Protein AF-0000000075453248 (afdb_homodimer)

InterPro domains:
  IPR056077 Domain of unknown function DUF7660 [PF24693] (12-85)

Organism: Capnocytophaga canimorsus (strain 5) (NCBI:txid860228)

Sequence (170 aa):
MNSNIHQIEVNTREDFAKFLEMLKNNLEHHPQDWENTTLPDFLDALSRYTEDVQQYYVNTNQHIDADIPNWSVFADIFKGAMLYEMNSNIHQIEVNTREDFAKFLEMLKNNLEHHPQDWENTTLPDFLDALSRYTEDVQQYYVNTNQHIDADIPNWSVFADIFKGAMLYE

pLDDT: mean 91.68, std 12.62, range [35.06, 98.31]

Foldseek 3Di:
DPLVLVPQDWFDPVSLVVSVVSVVVCCVVPVVQFPQNDPVQLVVQLVVCLVCVVVVCVVVVHPDDLVPDGRRSSSVSSVRSGRDD/DPLPLVPQDWFDPVSLVVSVVSVVVCCVVPVVQFPQNDPVQLVVQLVVCLVCVVVVCVVVVHPDDLVPDGRRSSSVSSVRSGRDD

Structure (mmCIF, N/CA/C/O backbone):
data_AF-0000000075453248-model_v1
#
loop_
_entity.id
_entity.type
_entity.pdbx_description
1 polymer 'DUF7660 domain-containing protein'
#
loop_
_atom_site.group_PDB
_atom_site.id
_atom_site.type_symbol
_atom_site.label_atom_id
_atom_site.l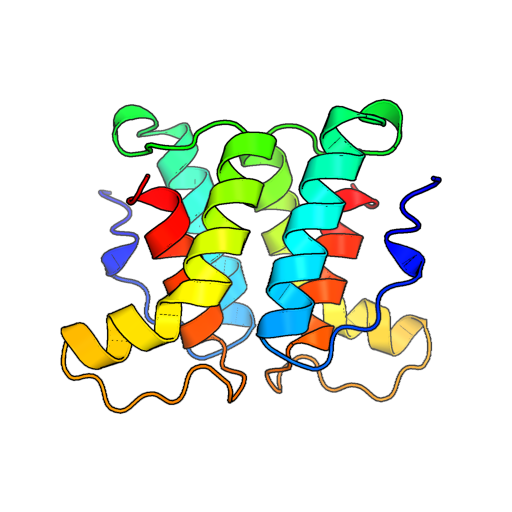abel_alt_id
_atom_site.label_comp_id
_atom_site.label_asym_id
_atom_site.label_entity_id
_atom_site.label_seq_id
_atom_site.pdbx_PDB_ins_code
_atom_site.Cartn_x
_atom_site.Cartn_y
_atom_site.Cartn_z
_atom_site.occupancy
_atom_site.B_iso_or_equiv
_atom_site.auth_seq_id
_atom_site.auth_comp_id
_atom_site.auth_asym_id
_atom_site.auth_atom_id
_atom_site.pdbx_PDB_model_num
ATOM 1 N N . MET A 1 1 ? 12.242 -20.641 9.156 1 35.06 1 MET A N 1
ATO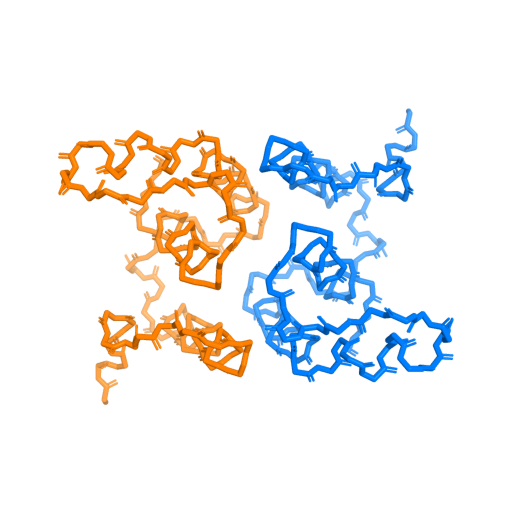M 2 C CA . MET A 1 1 ? 10.797 -20.609 8.969 1 35.06 1 MET A CA 1
ATOM 3 C C . MET A 1 1 ? 10.438 -19.859 7.684 1 35.06 1 MET A C 1
ATOM 5 O O . MET A 1 1 ? 10.867 -18.719 7.48 1 35.06 1 MET A O 1
ATOM 9 N N . ASN A 1 2 ? 10.359 -20.453 6.523 1 39.84 2 ASN A N 1
ATOM 10 C CA . ASN A 1 2 ? 9.891 -19.969 5.234 1 39.84 2 ASN A CA 1
ATOM 11 C C . ASN A 1 2 ? 8.734 -18.969 5.391 1 39.84 2 ASN A C 1
ATOM 13 O O . ASN A 1 2 ? 7.637 -19.359 5.785 1 39.84 2 ASN A O 1
ATOM 17 N N . SER A 1 3 ? 9.031 -17.969 6.16 1 50.56 3 SER A N 1
ATOM 18 C CA . SER A 1 3 ? 7.906 -17.062 6.41 1 50.56 3 SER A CA 1
ATOM 19 C C . SER A 1 3 ? 7.02 -16.938 5.18 1 50.56 3 SER A C 1
ATOM 21 O O . SER A 1 3 ? 7.422 -16.359 4.172 1 50.56 3 SER A O 1
ATOM 23 N N . ASN A 1 4 ? 6.23 -17.938 4.832 1 59.53 4 ASN A N 1
ATOM 24 C CA . ASN A 1 4 ? 5.387 -18.172 3.662 1 59.53 4 ASN A CA 1
ATOM 25 C C . ASN A 1 4 ? 4.395 -17.031 3.445 1 59.53 4 ASN A C 1
ATOM 27 O O . ASN A 1 4 ? 3.377 -16.953 4.133 1 59.53 4 ASN A O 1
ATOM 31 N N . ILE A 1 5 ? 4.848 -15.844 2.904 1 65.19 5 ILE A N 1
ATOM 32 C CA . ILE A 1 5 ? 4.004 -14.703 2.561 1 65.19 5 ILE A CA 1
ATOM 33 C C . ILE A 1 5 ? 2.658 -15.203 2.031 1 65.19 5 ILE A C 1
ATOM 35 O O . ILE A 1 5 ? 1.632 -14.547 2.219 1 65.19 5 ILE A O 1
ATOM 39 N N . HIS A 1 6 ? 2.701 -16.453 1.654 1 67.12 6 HIS A N 1
ATOM 40 C CA . HIS A 1 6 ? 1.499 -17 1.036 1 67.12 6 HIS A CA 1
ATOM 41 C C . HIS A 1 6 ? 0.55 -17.562 2.086 1 67.12 6 HIS A C 1
ATOM 43 O O . HIS A 1 6 ? -0.612 -17.859 1.788 1 67.12 6 HIS A O 1
ATOM 49 N N . GLN A 1 7 ? 1.008 -17.516 3.236 1 74.81 7 GLN A N 1
ATOM 50 C CA . GLN A 1 7 ? 0.226 -18.219 4.254 1 74.81 7 GLN A CA 1
ATOM 51 C C . GLN A 1 7 ? -0.688 -17.25 5 1 74.81 7 GLN A C 1
ATOM 53 O O . GLN A 1 7 ? -1.706 -17.656 5.562 1 74.81 7 GLN A O 1
ATOM 58 N N . ILE A 1 8 ? -0.414 -15.969 4.797 1 82.81 8 ILE A N 1
ATOM 59 C CA . ILE A 1 8 ? -1.22 -15.086 5.633 1 82.81 8 ILE A CA 1
ATOM 60 C C . ILE A 1 8 ? -2.477 -14.664 4.871 1 82.81 8 ILE A C 1
ATOM 62 O O . ILE A 1 8 ? -2.408 -14.305 3.693 1 82.81 8 ILE A O 1
ATOM 66 N N . GLU A 1 9 ? -3.576 -14.945 5.52 1 91.44 9 GLU A N 1
ATOM 67 C CA . GLU A 1 9 ? -4.836 -14.375 5.039 1 91.44 9 GLU A CA 1
ATOM 68 C C . GLU A 1 9 ? -5.047 -12.969 5.582 1 91.44 9 GLU A C 1
ATOM 70 O O . GLU A 1 9 ? -4.988 -12.75 6.793 1 91.44 9 GLU A O 1
ATOM 75 N N . VAL A 1 10 ? -5.293 -12.008 4.699 1 97.19 10 VAL A N 1
ATOM 76 C CA . VAL A 1 10 ? -5.445 -10.617 5.102 1 97.19 10 VAL A CA 1
ATOM 77 C C . VAL A 1 10 ? -6.918 -10.219 5.051 1 97.19 10 VAL A C 1
ATOM 79 O O . VAL A 1 10 ? -7.469 -10.008 3.969 1 97.19 10 VAL A O 1
ATOM 82 N N . ASN A 1 11 ? -7.516 -10.078 6.227 1 96.19 11 ASN A N 1
ATOM 83 C CA . ASN A 1 11 ? -8.938 -9.773 6.273 1 96.19 11 ASN A CA 1
ATOM 84 C C . ASN A 1 11 ? -9.219 -8.516 7.086 1 96.19 11 ASN A C 1
ATOM 86 O O . ASN A 1 11 ? -10.305 -7.945 7.012 1 96.19 11 ASN A O 1
ATOM 90 N N . THR A 1 12 ? -8.242 -8.07 7.879 1 97.5 12 THR A N 1
ATOM 91 C CA . THR A 1 12 ? -8.375 -6.887 8.711 1 97.5 12 THR A CA 1
ATOM 92 C C . THR A 1 12 ? -7.188 -5.949 8.523 1 97.5 12 THR A C 1
ATOM 94 O O . THR A 1 12 ? -6.18 -6.336 7.922 1 97.5 12 THR A O 1
ATOM 97 N N . ARG A 1 13 ? -7.332 -4.762 9.023 1 98.19 13 ARG A N 1
ATOM 98 C CA . ARG A 1 13 ? -6.227 -3.807 9.023 1 98.19 13 ARG A CA 1
ATOM 99 C C . ARG A 1 13 ? -5.016 -4.371 9.758 1 98.19 13 ARG A C 1
ATOM 101 O O . ARG A 1 13 ? -3.881 -4.227 9.297 1 98.19 13 ARG A O 1
ATOM 108 N N . GLU A 1 14 ? -5.293 -4.996 10.906 1 97.75 14 GLU A N 1
ATOM 109 C CA . GLU A 1 14 ? -4.215 -5.602 11.68 1 97.75 14 GLU A CA 1
ATOM 110 C C . GLU A 1 14 ? -3.514 -6.699 10.883 1 97.75 14 GLU A C 1
ATOM 112 O O . GLU A 1 14 ? -2.287 -6.82 10.93 1 97.75 14 GLU A O 1
ATOM 117 N N . ASP A 1 15 ? -4.305 -7.535 10.188 1 97.88 15 ASP A N 1
ATOM 118 C CA . ASP A 1 15 ? -3.715 -8.547 9.312 1 97.88 15 ASP A CA 1
ATOM 119 C C . ASP A 1 15 ? -2.787 -7.902 8.281 1 97.88 15 ASP A C 1
ATOM 121 O O . ASP A 1 15 ? -1.714 -8.438 7.992 1 97.88 15 ASP A O 1
ATOM 125 N N . PHE A 1 16 ? -3.211 -6.801 7.707 1 98.06 16 PHE A N 1
ATOM 126 C CA . PHE A 1 16 ? -2.428 -6.133 6.672 1 98.06 16 PHE A CA 1
ATOM 127 C C . PHE A 1 16 ? -1.103 -5.633 7.238 1 98.06 16 PHE A C 1
ATOM 129 O O . PHE A 1 16 ? -0.059 -5.77 6.594 1 98.06 16 PHE A O 1
ATOM 136 N N . ALA A 1 17 ? -1.136 -5.09 8.453 1 98.31 17 ALA A N 1
ATOM 137 C CA . ALA A 1 17 ? 0.105 -4.652 9.086 1 98.31 17 ALA A CA 1
ATOM 138 C C . ALA A 1 17 ? 1.079 -5.816 9.25 1 98.31 17 ALA A C 1
ATOM 140 O O . ALA A 1 17 ? 2.268 -5.684 8.945 1 98.31 17 ALA A O 1
ATOM 141 N N . LYS A 1 18 ? 0.573 -6.895 9.711 1 97.5 18 LYS A N 1
ATOM 142 C CA . LYS A 1 18 ? 1.41 -8.078 9.883 1 97.5 18 LYS A CA 1
ATOM 143 C C . LYS A 1 18 ? 1.96 -8.555 8.539 1 97.5 18 LYS A C 1
ATOM 145 O O . LYS A 1 18 ? 3.117 -8.977 8.453 1 97.5 18 LYS A O 1
ATOM 150 N N . PHE A 1 19 ? 1.103 -8.516 7.562 1 97.12 19 PHE A N 1
ATOM 151 C CA . PHE A 1 19 ? 1.506 -8.883 6.211 1 97.12 19 PHE A CA 1
ATOM 152 C C . PHE A 1 19 ? 2.686 -8.039 5.75 1 97.12 19 PHE A C 1
ATOM 154 O O . PHE A 1 19 ? 3.658 -8.562 5.203 1 97.12 19 PHE A O 1
ATOM 161 N N . LEU A 1 20 ? 2.631 -6.742 5.957 1 97.5 20 LEU A N 1
ATOM 162 C CA . LEU A 1 20 ? 3.703 -5.836 5.559 1 97.5 20 LEU A CA 1
ATOM 163 C C . LEU A 1 20 ? 5 -6.176 6.285 1 97.5 20 LEU A C 1
ATOM 165 O O . LEU A 1 20 ? 6.082 -6.102 5.699 1 97.5 20 LEU A O 1
ATOM 169 N N . GLU A 1 21 ? 4.867 -6.52 7.562 1 97 21 GLU A N 1
ATOM 170 C CA . GLU A 1 21 ? 6.039 -6.941 8.32 1 97 21 GLU A CA 1
ATOM 171 C C . GLU A 1 21 ? 6.652 -8.211 7.727 1 97 21 GLU A C 1
ATOM 173 O O . GLU A 1 21 ? 7.875 -8.336 7.652 1 97 21 GLU A O 1
ATOM 178 N N . MET A 1 22 ? 5.812 -9.094 7.395 1 95.81 22 MET A N 1
ATOM 179 C CA . MET A 1 22 ? 6.289 -10.328 6.773 1 95.81 22 MET A CA 1
ATOM 180 C C . MET A 1 22 ? 6.992 -10.031 5.449 1 95.81 22 MET A C 1
ATOM 182 O O . MET A 1 22 ? 8.008 -10.648 5.133 1 95.81 22 MET A O 1
ATOM 186 N N . LEU A 1 23 ? 6.406 -9.148 4.641 1 95.5 23 LEU A N 1
ATOM 187 C CA . LEU A 1 23 ? 7.043 -8.758 3.385 1 95.5 23 LEU A CA 1
ATOM 188 C C . LEU A 1 23 ? 8.438 -8.188 3.633 1 95.5 23 LEU A C 1
ATOM 190 O O . LEU A 1 23 ? 9.391 -8.547 2.936 1 95.5 23 LEU A O 1
ATOM 194 N N . LYS A 1 24 ? 8.5 -7.25 4.598 1 96.56 24 LYS A N 1
ATOM 195 C CA . LYS A 1 24 ? 9.789 -6.656 4.938 1 96.56 24 LYS A CA 1
ATOM 196 C C . LYS A 1 24 ? 10.812 -7.73 5.297 1 96.56 24 LYS A C 1
ATOM 198 O O . LYS A 1 24 ? 11.938 -7.715 4.801 1 96.56 24 LYS A O 1
ATOM 203 N N . ASN A 1 25 ? 10.367 -8.617 6.148 1 95.62 25 ASN A N 1
ATOM 204 C CA . ASN A 1 25 ? 11.25 -9.695 6.582 1 95.62 25 ASN A CA 1
ATOM 205 C C . ASN A 1 25 ? 11.68 -10.57 5.41 1 95.62 25 ASN A C 1
ATOM 207 O O . ASN A 1 25 ? 12.844 -10.961 5.32 1 95.62 25 ASN A O 1
ATOM 211 N N . ASN A 1 26 ? 10.719 -10.922 4.566 1 94.25 26 ASN A N 1
ATOM 212 C CA . ASN A 1 26 ? 11.039 -11.711 3.387 1 94.25 26 ASN A CA 1
ATOM 213 C C . ASN A 1 26 ? 12.055 -11.008 2.49 1 94.25 26 ASN A C 1
ATOM 215 O O . ASN A 1 26 ? 13 -11.625 1.998 1 94.25 26 ASN A O 1
ATOM 219 N N . LEU A 1 27 ? 11.836 -9.719 2.26 1 94.88 27 LEU A N 1
ATOM 220 C CA . LEU A 1 27 ? 12.75 -8.938 1.438 1 94.88 27 LEU A CA 1
ATOM 221 C C . LEU A 1 27 ? 14.164 -8.953 2.018 1 94.88 27 LEU A C 1
ATOM 223 O O . LEU A 1 27 ? 15.141 -9.094 1.279 1 94.88 27 LEU A O 1
ATOM 227 N N . GLU A 1 28 ? 14.289 -8.836 3.289 1 95.38 28 GLU A N 1
ATOM 228 C CA . GLU A 1 28 ? 15.586 -8.75 3.959 1 95.38 28 GLU A CA 1
ATOM 229 C C . GLU A 1 28 ? 16.312 -10.094 3.92 1 95.38 28 GLU A C 1
ATOM 231 O O . GLU A 1 28 ? 17.547 -10.133 3.824 1 95.38 28 GLU A O 1
ATOM 236 N N . HIS A 1 29 ? 15.594 -11.109 3.863 1 95.06 29 HIS A N 1
ATOM 237 C CA . HIS A 1 29 ? 16.234 -12.414 4.023 1 95.06 29 HIS A CA 1
ATOM 238 C C . HIS A 1 29 ? 16.25 -13.18 2.707 1 95.06 29 HIS A C 1
ATOM 240 O O . HIS A 1 29 ? 17.094 -14.062 2.514 1 95.06 29 HIS A O 1
ATOM 246 N N . HIS A 1 30 ? 15.383 -12.836 1.861 1 93.25 30 HIS A N 1
ATOM 247 C CA . HIS A 1 30 ? 15.305 -13.516 0.571 1 93.25 30 HIS A CA 1
ATOM 248 C C . HIS A 1 30 ? 15.141 -12.508 -0.565 1 93.25 30 HIS A C 1
ATOM 250 O O . HIS A 1 30 ? 14.195 -12.609 -1.355 1 93.25 30 HIS A O 1
ATOM 256 N N . PRO A 1 31 ? 16.109 -11.578 -0.715 1 91.62 31 PRO A N 1
ATOM 257 C CA . PRO A 1 31 ? 15.984 -10.562 -1.761 1 91.62 31 PRO A CA 1
ATOM 258 C C . PRO A 1 31 ? 15.93 -11.156 -3.164 1 91.62 31 PRO A C 1
ATOM 260 O O . PRO A 1 31 ? 15.391 -10.539 -4.086 1 91.62 31 PRO A O 1
ATOM 263 N N . GLN A 1 32 ? 16.422 -12.375 -3.354 1 91.88 32 GLN A N 1
ATOM 264 C CA . GLN A 1 32 ? 16.438 -13.023 -4.664 1 91.88 32 GLN A CA 1
ATOM 265 C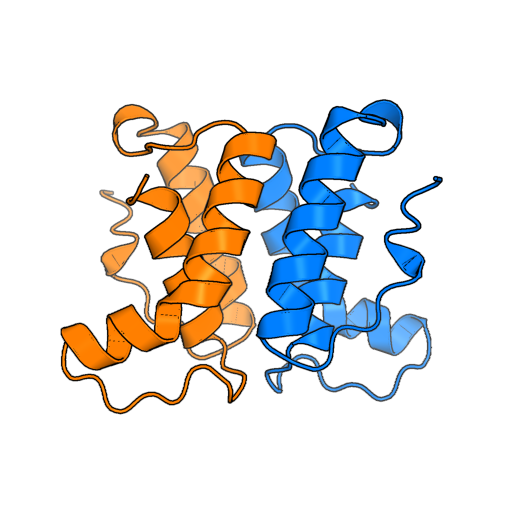 C . GLN A 1 32 ? 15.031 -13.383 -5.125 1 91.88 32 GLN A C 1
ATOM 267 O O . GLN A 1 32 ? 14.805 -13.625 -6.312 1 91.88 32 GLN A O 1
ATOM 272 N N . ASP A 1 33 ? 14.102 -13.375 -4.238 1 88.94 33 ASP A N 1
ATOM 273 C CA . ASP A 1 33 ? 12.711 -13.711 -4.555 1 88.94 33 ASP A CA 1
ATOM 274 C C . ASP A 1 33 ? 11.961 -12.484 -5.078 1 88.94 33 ASP A C 1
ATOM 276 O O . ASP A 1 33 ? 10.828 -12.602 -5.547 1 88.94 33 ASP A O 1
ATOM 280 N N . TRP A 1 34 ? 12.586 -11.328 -5.055 1 92.25 34 TRP A N 1
ATOM 281 C CA . TRP A 1 34 ? 11.922 -10.078 -5.41 1 92.25 34 TRP A CA 1
ATOM 282 C C . TRP A 1 34 ? 12.43 -9.555 -6.75 1 92.25 34 TRP A C 1
ATOM 284 O O . TRP A 1 34 ? 13.625 -9.609 -7.031 1 92.25 34 TRP A O 1
ATOM 294 N N . GLU A 1 35 ? 11.469 -9.047 -7.57 1 91.25 35 GLU A N 1
ATOM 295 C CA . GLU A 1 35 ? 11.82 -8.43 -8.844 1 91.25 35 GLU A CA 1
ATOM 296 C C . GLU A 1 35 ? 12.133 -6.945 -8.672 1 91.25 35 GLU A C 1
ATOM 298 O O . GLU A 1 35 ? 13.047 -6.418 -9.312 1 91.25 35 GLU A O 1
ATOM 303 N N . ASN A 1 36 ? 11.328 -6.285 -7.836 1 93.5 36 ASN A N 1
ATOM 304 C CA . ASN A 1 36 ? 11.469 -4.855 -7.578 1 93.5 36 ASN A CA 1
ATOM 305 C C . ASN A 1 36 ? 11.945 -4.582 -6.156 1 93.5 36 ASN A C 1
ATOM 307 O O . ASN A 1 36 ? 11.133 -4.441 -5.242 1 93.5 36 ASN A O 1
ATOM 311 N N . THR A 1 37 ? 13.305 -4.348 -6.059 1 94.5 37 THR A N 1
ATOM 312 C CA . THR A 1 37 ? 13.859 -4.32 -4.711 1 94.5 37 THR A CA 1
ATOM 313 C C . THR A 1 37 ? 14.148 -2.889 -4.273 1 94.5 37 THR A C 1
ATOM 315 O O . THR A 1 37 ? 14.484 -2.645 -3.113 1 94.5 37 THR A O 1
ATOM 318 N N . THR A 1 38 ? 14.047 -1.928 -5.133 1 95.31 38 THR A N 1
ATOM 319 C CA . THR A 1 38 ? 14.148 -0.53 -4.727 1 95.31 38 THR A CA 1
ATOM 320 C C . THR A 1 38 ? 12.766 0.077 -4.523 1 95.31 38 THR A C 1
ATOM 322 O O . THR A 1 38 ? 11.781 -0.391 -5.102 1 95.31 38 THR A O 1
ATOM 325 N N . LEU A 1 39 ? 12.773 1.107 -3.711 1 96.75 39 LEU A N 1
ATOM 326 C CA . LEU A 1 39 ? 11.477 1.702 -3.395 1 96.75 39 LEU A CA 1
ATOM 327 C C . LEU A 1 39 ? 10.844 2.316 -4.637 1 96.75 39 LEU A C 1
ATOM 329 O O . LEU A 1 39 ? 9.656 2.1 -4.906 1 96.75 39 LEU A O 1
ATOM 333 N N . PRO A 1 40 ? 11.602 3.039 -5.539 1 97 40 PRO A N 1
ATOM 334 C CA . PRO A 1 40 ? 10.961 3.57 -6.746 1 97 40 PRO A CA 1
ATOM 335 C C . PRO A 1 40 ? 10.406 2.473 -7.652 1 97 40 PRO A C 1
ATOM 337 O O . PRO A 1 40 ? 9.289 2.59 -8.156 1 97 40 PRO A O 1
ATOM 340 N N . ASP A 1 41 ? 11.18 1.45 -7.828 1 96.25 41 ASP A N 1
ATOM 341 C CA . ASP A 1 41 ? 10.719 0.348 -8.672 1 96.25 41 ASP A CA 1
ATOM 342 C C . ASP A 1 41 ? 9.477 -0.312 -8.078 1 96.25 41 ASP A C 1
ATOM 344 O O . ASP A 1 41 ? 8.562 -0.695 -8.812 1 96.25 41 ASP A O 1
ATOM 348 N N . PHE A 1 42 ? 9.492 -0.465 -6.785 1 97.31 42 PHE A N 1
ATOM 349 C CA . PHE A 1 42 ? 8.367 -1.108 -6.121 1 97.31 42 PHE A CA 1
ATOM 350 C C . PHE A 1 42 ? 7.113 -0.241 -6.215 1 97.31 42 PHE A C 1
ATOM 352 O O . PHE A 1 42 ? 6.02 -0.748 -6.461 1 97.31 42 PHE A O 1
ATOM 359 N N . LEU A 1 43 ? 7.246 1.063 -6.02 1 97.44 43 LEU A N 1
ATOM 360 C CA . LEU A 1 43 ? 6.117 1.976 -6.16 1 97.44 43 LEU A CA 1
ATOM 361 C C . LEU A 1 43 ? 5.559 1.932 -7.578 1 97.44 43 LEU A C 1
ATOM 363 O O . LEU A 1 43 ? 4.344 2.006 -7.777 1 97.44 43 LEU A O 1
ATOM 367 N N . ASP A 1 44 ? 6.402 1.833 -8.555 1 97.44 44 ASP A N 1
ATOM 368 C CA . ASP A 1 44 ? 5.973 1.694 -9.945 1 97.44 44 ASP A CA 1
ATOM 369 C C . ASP A 1 44 ? 5.156 0.42 -10.141 1 97.44 44 ASP A C 1
ATOM 371 O O . ASP A 1 44 ? 4.074 0.454 -10.734 1 97.44 44 ASP A O 1
ATOM 375 N N . ALA A 1 45 ? 5.711 -0.7 -9.664 1 97.38 45 ALA A N 1
ATOM 376 C CA . ALA A 1 45 ? 5.023 -1.984 -9.766 1 97.38 45 ALA A CA 1
ATOM 377 C C . ALA A 1 45 ? 3.693 -1.957 -9.023 1 97.38 45 ALA A C 1
ATOM 379 O O . ALA A 1 45 ? 2.686 -2.467 -9.516 1 97.38 45 ALA A O 1
ATOM 380 N N . LEU A 1 46 ? 3.68 -1.347 -7.816 1 98.19 46 LEU A N 1
ATOM 381 C CA . LEU A 1 46 ? 2.447 -1.208 -7.051 1 98.19 46 LEU A CA 1
ATOM 382 C C . LEU A 1 46 ? 1.383 -0.475 -7.863 1 98.19 46 LEU A C 1
ATOM 384 O O . LEU A 1 46 ? 0.217 -0.875 -7.871 1 98.19 46 LEU A O 1
ATOM 388 N N . SER A 1 47 ? 1.782 0.613 -8.516 1 98.19 47 SER A N 1
ATOM 389 C CA . SER A 1 47 ? 0.848 1.385 -9.328 1 98.19 47 SER A CA 1
ATOM 390 C C . SER A 1 47 ? 0.285 0.547 -10.469 1 98.19 47 SER A C 1
ATOM 392 O O . SER A 1 47 ? -0.928 0.521 -10.688 1 98.19 47 SER A O 1
ATOM 394 N N . ARG A 1 48 ? 1.122 -0.196 -11.164 1 97.31 48 ARG A N 1
ATOM 395 C CA . ARG A 1 48 ? 0.699 -1.031 -12.281 1 97.31 48 ARG A CA 1
ATOM 396 C C . ARG A 1 48 ? -0.231 -2.146 -11.812 1 97.31 48 ARG A C 1
ATOM 398 O O . ARG A 1 48 ? -1.253 -2.416 -12.445 1 97.31 48 ARG A O 1
ATOM 405 N N . TYR A 1 49 ? 0.114 -2.789 -10.75 1 97.12 49 TYR A N 1
ATOM 406 C CA . TYR A 1 49 ? -0.72 -3.877 -10.25 1 97.12 49 TYR A CA 1
ATOM 407 C C . TYR A 1 49 ? -2.043 -3.346 -9.711 1 97.12 49 TYR A C 1
ATOM 409 O O . TYR A 1 49 ? -3.066 -4.027 -9.773 1 97.12 49 TYR A O 1
ATOM 417 N N . THR A 1 50 ? -2.045 -2.158 -9.109 1 98.19 50 THR A N 1
ATOM 418 C CA . THR A 1 50 ? -3.295 -1.528 -8.695 1 98.19 50 THR A CA 1
ATOM 419 C C . THR A 1 50 ? -4.238 -1.362 -9.883 1 98.19 50 THR A C 1
ATOM 421 O O . THR A 1 50 ? -5.441 -1.61 -9.766 1 98.19 50 THR A O 1
ATOM 424 N N . GLU A 1 51 ? -3.715 -0.947 -11.031 1 97.69 51 GLU A N 1
ATOM 425 C CA . GLU A 1 51 ? -4.523 -0.78 -12.234 1 97.69 51 GLU A CA 1
ATOM 426 C C . GLU A 1 51 ? -4.992 -2.129 -12.773 1 97.69 51 GLU A C 1
ATOM 428 O O . GLU A 1 51 ? -6.113 -2.248 -13.273 1 97.69 51 GLU A O 1
ATOM 433 N N . ASP A 1 52 ? -4.148 -3.145 -12.539 1 96.31 52 ASP A N 1
ATOM 434 C CA . ASP A 1 52 ? -4.348 -4.383 -13.289 1 96.31 52 ASP A CA 1
ATOM 435 C C . ASP A 1 52 ? -4.945 -5.473 -12.398 1 96.31 52 ASP A C 1
ATOM 437 O O . ASP A 1 52 ? -5.293 -6.551 -12.883 1 96.31 52 ASP A O 1
ATOM 441 N N . VAL A 1 53 ? -5.148 -5.285 -11.141 1 97.06 53 VAL A N 1
ATOM 442 C CA . VAL A 1 53 ? -5.508 -6.332 -10.188 1 97.06 53 VAL A CA 1
ATOM 443 C C . VAL A 1 53 ? -6.867 -6.918 -10.555 1 97.06 53 VAL A C 1
ATOM 445 O O . VAL A 1 53 ? -7.121 -8.102 -10.328 1 97.06 53 VAL A O 1
ATOM 448 N N . GLN A 1 54 ? -7.766 -6.094 -11.172 1 97.62 54 GLN A N 1
ATOM 449 C CA . GLN A 1 54 ? -9.039 -6.656 -11.609 1 97.62 54 GLN A CA 1
ATOM 450 C C . GLN A 1 54 ? -8.828 -7.746 -12.656 1 97.62 54 GLN A C 1
ATOM 452 O O . GLN A 1 54 ? -9.508 -8.773 -12.641 1 97.62 54 GLN A O 1
ATOM 457 N N . GLN A 1 55 ? -7.949 -7.441 -13.578 1 96.88 55 GLN A N 1
ATOM 458 C CA . GLN A 1 55 ? -7.648 -8.438 -14.602 1 96.88 55 GLN A CA 1
ATOM 459 C C . GLN A 1 55 ? -7.109 -9.719 -13.977 1 96.88 55 GLN A C 1
ATOM 461 O O . GLN A 1 55 ? -7.406 -10.82 -14.445 1 96.88 55 GLN A O 1
ATOM 466 N N . TYR A 1 56 ? -6.258 -9.586 -12.969 1 94.5 56 TYR A N 1
ATOM 467 C CA . TYR A 1 56 ? -5.777 -10.758 -12.234 1 94.5 56 TYR A CA 1
ATOM 468 C C . TYR A 1 56 ? -6.941 -11.578 -11.703 1 94.5 56 TYR A C 1
ATOM 470 O O . TYR A 1 56 ? -6.953 -12.805 -11.828 1 94.5 56 TYR A O 1
ATOM 478 N N . TYR A 1 57 ? -7.914 -10.938 -11.102 1 96.75 57 TYR A N 1
ATOM 479 C CA . TYR A 1 57 ? -9.062 -11.633 -10.547 1 96.75 57 TYR A CA 1
ATOM 480 C C . TYR A 1 57 ? -9.875 -12.32 -11.641 1 96.75 57 TYR A C 1
ATOM 482 O O . TYR A 1 57 ? -10.344 -13.445 -11.461 1 96.75 57 TYR A O 1
ATOM 490 N N . VAL A 1 58 ? -10.055 -11.57 -12.734 1 97.38 58 VAL A N 1
ATOM 491 C CA . VAL A 1 58 ? -10.789 -12.125 -13.867 1 97.38 58 VAL A CA 1
ATOM 492 C C . VAL A 1 58 ? -10.062 -13.352 -14.406 1 97.38 58 VAL A C 1
ATOM 494 O O . VAL A 1 58 ? -10.664 -14.414 -14.594 1 97.38 58 VAL A O 1
ATOM 497 N N . ASN A 1 59 ? -8.711 -13.242 -14.562 1 96.31 59 ASN A N 1
ATOM 498 C CA . ASN A 1 59 ? -7.898 -14.305 -15.156 1 96.31 59 ASN A CA 1
ATOM 499 C C . ASN A 1 59 ? -7.836 -15.531 -14.25 1 96.31 59 ASN A C 1
ATOM 501 O O . ASN A 1 59 ? -7.559 -16.641 -14.719 1 96.31 59 ASN A O 1
ATOM 505 N N . THR A 1 60 ? -7.941 -15.398 -13.008 1 95.5 60 THR A N 1
ATOM 506 C CA . THR A 1 60 ? -7.855 -16.516 -12.07 1 95.5 60 THR A CA 1
ATOM 507 C C . THR A 1 60 ? -9.242 -16.922 -11.578 1 95.5 60 THR A C 1
ATOM 509 O O . THR A 1 60 ? -9.375 -17.656 -10.602 1 95.5 60 THR A O 1
ATOM 512 N N . ASN A 1 61 ? -10.273 -16.312 -12.188 1 96.75 61 ASN A N 1
ATOM 513 C CA . ASN A 1 61 ? -11.672 -16.672 -11.953 1 96.75 61 ASN A CA 1
ATOM 514 C C . ASN A 1 61 ? -12.07 -16.422 -10.5 1 96.75 61 ASN A C 1
ATOM 516 O O . ASN A 1 61 ? -12.711 -17.281 -9.883 1 96.75 61 ASN A O 1
ATOM 520 N N . GLN A 1 62 ? -11.531 -15.344 -10.039 1 94.81 62 GLN A N 1
ATOM 521 C CA . GLN A 1 62 ? -11.969 -14.906 -8.719 1 94.81 62 GLN A CA 1
ATOM 522 C C . GLN A 1 62 ? -13.133 -13.922 -8.828 1 94.81 62 GLN A C 1
ATOM 524 O O . GLN A 1 62 ? -13.164 -13.086 -9.727 1 94.81 62 GLN A O 1
ATOM 529 N N . HIS A 1 63 ? -14.164 -13.992 -8.219 1 95.69 63 HIS A N 1
ATOM 530 C CA . HIS A 1 63 ? -15.328 -13.109 -8.234 1 95.69 63 HIS A CA 1
ATOM 531 C C . HIS A 1 63 ? -15.164 -11.953 -7.258 1 95.69 63 HIS A C 1
ATOM 533 O O . HIS A 1 63 ? -16.047 -11.695 -6.445 1 95.69 63 HIS A O 1
ATOM 539 N N . ILE A 1 64 ? -14.055 -11.32 -7.355 1 96.94 64 ILE A N 1
ATOM 540 C CA . ILE A 1 64 ? -13.742 -10.164 -6.527 1 96.94 64 ILE A CA 1
ATOM 541 C C . ILE A 1 64 ? -13.805 -8.891 -7.375 1 96.94 64 ILE A C 1
ATOM 543 O O . ILE A 1 64 ? -13.32 -8.875 -8.508 1 96.94 64 ILE A O 1
ATOM 547 N N . ASP A 1 65 ? -14.578 -7.898 -6.883 1 98.06 65 ASP A N 1
ATOM 548 C CA . ASP A 1 65 ? -14.594 -6.57 -7.484 1 98.06 65 ASP A CA 1
ATOM 549 C C . ASP A 1 65 ? -13.539 -5.668 -6.852 1 98.06 65 ASP A C 1
ATOM 551 O O . ASP A 1 65 ? -13.711 -5.188 -5.73 1 98.06 65 ASP A O 1
ATOM 555 N N . ALA A 1 66 ? -12.453 -5.391 -7.594 1 97.5 66 ALA A N 1
ATOM 556 C CA . ALA A 1 66 ? -11.297 -4.68 -7.055 1 97.5 66 ALA A CA 1
ATOM 557 C C . ALA A 1 66 ? -11.641 -3.227 -6.746 1 97.5 66 ALA A C 1
ATOM 559 O O . ALA A 1 66 ? -10.898 -2.539 -6.047 1 97.5 66 ALA A O 1
ATOM 560 N N . ASP A 1 67 ? -12.688 -2.711 -7.273 1 97.75 67 ASP A N 1
ATOM 561 C CA . ASP A 1 67 ? -13.039 -1.313 -7.043 1 97.75 67 ASP A CA 1
ATOM 562 C C . ASP A 1 67 ? -13.688 -1.129 -5.672 1 97.75 67 ASP A C 1
ATOM 564 O O . ASP A 1 67 ? -13.828 -0.002 -5.191 1 97.75 67 ASP A O 1
ATOM 568 N N . ILE A 1 68 ? -14.133 -2.246 -5.086 1 97 68 ILE A N 1
ATOM 569 C CA . ILE A 1 68 ? -14.602 -2.203 -3.709 1 97 68 ILE A CA 1
ATOM 570 C C . ILE A 1 68 ? -13.422 -2.348 -2.754 1 97 68 ILE A C 1
ATOM 572 O O . ILE A 1 68 ? -12.773 -3.398 -2.709 1 97 68 ILE A O 1
ATOM 576 N N . PRO A 1 69 ? -13.164 -1.372 -2.051 1 96.81 69 PRO A N 1
ATOM 577 C CA . PRO A 1 69 ? -12.016 -1.435 -1.147 1 96.81 69 PRO A CA 1
ATOM 578 C C . PRO A 1 69 ? -12.078 -2.623 -0.191 1 96.81 69 PRO A C 1
ATOM 580 O O . PRO A 1 69 ? -13.141 -2.92 0.36 1 96.81 69 PRO A O 1
ATOM 583 N N . ASN A 1 70 ? -11.047 -3.283 -0.009 1 97.12 70 ASN A N 1
ATOM 584 C CA . ASN A 1 70 ? -10.875 -4.445 0.857 1 97.12 70 ASN A CA 1
ATOM 585 C C . ASN A 1 70 ? -9.414 -4.668 1.219 1 97.12 70 ASN A C 1
ATOM 587 O O . ASN A 1 70 ? -8.523 -4.48 0.384 1 97.12 70 ASN A O 1
ATOM 591 N N . TRP A 1 71 ? -9.156 -5.113 2.445 1 97.56 71 TRP A N 1
ATOM 592 C CA . TRP A 1 71 ? -7.781 -5.312 2.891 1 97.56 71 TRP A CA 1
ATOM 593 C C . TRP A 1 71 ? -7.105 -6.418 2.092 1 97.56 71 TRP A C 1
ATOM 595 O O . TRP A 1 71 ? -5.898 -6.371 1.846 1 97.56 71 TRP A O 1
ATOM 605 N N . SER A 1 72 ? -7.887 -7.398 1.703 1 96.62 72 SER A N 1
ATOM 606 C CA . SER A 1 72 ? -7.316 -8.484 0.911 1 96.62 72 SER A CA 1
ATOM 607 C C . SER A 1 72 ? -6.891 -7.996 -0.471 1 96.62 72 SER A C 1
ATOM 609 O O . SER A 1 72 ? -5.91 -8.484 -1.033 1 96.62 72 SER A O 1
ATOM 611 N N . VAL A 1 73 ? -7.625 -7.082 -1.027 1 97.19 73 VAL A N 1
ATOM 612 C CA . VAL A 1 73 ? -7.277 -6.516 -2.326 1 97.19 73 VAL A CA 1
ATOM 613 C C . VAL A 1 73 ? -5.965 -5.738 -2.217 1 97.19 73 VAL A C 1
ATOM 615 O O . VAL A 1 73 ? -5.09 -5.867 -3.076 1 97.19 73 VAL A O 1
ATOM 618 N N . PHE A 1 74 ? -5.809 -4.949 -1.148 1 97.81 74 PHE A N 1
ATOM 619 C CA . PHE A 1 74 ? -4.57 -4.211 -0.921 1 97.81 74 PHE A CA 1
ATOM 620 C C . PHE A 1 74 ? -3.381 -5.156 -0.837 1 97.81 74 PHE A C 1
ATOM 622 O O . PHE A 1 74 ? -2.346 -4.918 -1.461 1 97.81 74 PHE A O 1
ATOM 629 N N . ALA A 1 75 ? -3.596 -6.266 -0.113 1 97.06 75 ALA A N 1
ATOM 630 C CA . ALA A 1 75 ? -2.521 -7.246 0.024 1 97.06 75 ALA A CA 1
ATOM 631 C C . ALA A 1 75 ? -2.188 -7.887 -1.32 1 97.06 75 ALA A C 1
ATOM 633 O O . ALA A 1 75 ? -1.014 -8.086 -1.644 1 97.06 75 ALA A O 1
ATOM 634 N N . ASP A 1 76 ? -3.189 -8.203 -2.084 1 95.81 76 ASP A N 1
ATOM 635 C CA . ASP A 1 76 ? -2.973 -8.82 -3.391 1 95.81 76 ASP A CA 1
ATOM 636 C C . ASP A 1 76 ? -2.156 -7.906 -4.301 1 95.81 76 ASP A C 1
ATOM 638 O O . ASP A 1 76 ? -1.32 -8.375 -5.074 1 95.81 76 ASP A O 1
ATOM 642 N N . ILE A 1 77 ? -2.395 -6.652 -4.266 1 97.12 77 ILE A N 1
ATOM 643 C CA . ILE A 1 77 ? -1.643 -5.676 -5.047 1 97.12 77 ILE A CA 1
ATOM 644 C C . ILE A 1 77 ? -0.166 -5.734 -4.66 1 97.12 77 ILE A C 1
ATOM 646 O O . ILE A 1 77 ? 0.708 -5.75 -5.531 1 97.12 77 ILE A O 1
ATOM 650 N N . PHE A 1 78 ? 0.123 -5.844 -3.406 1 97 78 PHE A N 1
ATOM 651 C CA . PHE A 1 78 ? 1.499 -5.914 -2.93 1 97 78 PHE A CA 1
ATOM 652 C C . PHE A 1 78 ? 2.166 -7.207 -3.385 1 97 78 PHE A C 1
ATOM 654 O O . PHE A 1 78 ? 3.324 -7.195 -3.809 1 97 78 PHE A O 1
ATOM 661 N N . LYS A 1 79 ? 1.41 -8.281 -3.309 1 94.06 79 LYS A N 1
ATOM 662 C CA . LYS A 1 79 ? 1.961 -9.555 -3.762 1 94.06 79 LYS A CA 1
ATOM 663 C C . LYS A 1 79 ? 2.338 -9.492 -5.238 1 94.06 79 LYS A C 1
ATOM 665 O O . LYS A 1 79 ? 3.396 -9.984 -5.637 1 94.06 79 LYS A O 1
ATOM 670 N N . GLY A 1 80 ? 1.433 -8.938 -5.988 1 93.94 80 GLY A N 1
ATOM 671 C CA . GLY A 1 80 ? 1.736 -8.773 -7.398 1 93.94 80 GLY A CA 1
ATOM 672 C C . GLY A 1 80 ? 2.977 -7.93 -7.645 1 93.94 80 GLY A C 1
ATOM 673 O O . GLY A 1 80 ? 3.816 -8.281 -8.477 1 93.94 80 GLY A O 1
ATOM 674 N N . ALA A 1 81 ? 3.074 -6.797 -6.926 1 94.44 81 ALA A N 1
ATOM 675 C CA . ALA A 1 81 ? 4.184 -5.863 -7.102 1 94.44 81 ALA A CA 1
ATOM 676 C C . ALA A 1 81 ? 5.508 -6.508 -6.695 1 94.44 81 ALA A C 1
ATOM 678 O O . ALA A 1 81 ? 6.559 -6.195 -7.266 1 94.44 81 ALA A O 1
ATOM 679 N N . MET A 1 82 ? 5.473 -7.363 -5.676 1 90 82 MET A N 1
ATOM 680 C CA . MET A 1 82 ? 6.656 -8.078 -5.203 1 90 82 MET A CA 1
ATOM 681 C C . MET A 1 82 ? 7.125 -9.102 -6.23 1 90 82 MET A C 1
ATOM 683 O O . MET A 1 82 ? 8.312 -9.172 -6.551 1 90 82 MET A O 1
ATOM 687 N N . LEU A 1 83 ? 6.254 -9.906 -6.754 1 78.38 83 LEU A N 1
ATOM 688 C CA . LEU A 1 83 ? 6.59 -11.086 -7.531 1 78.38 83 LEU A CA 1
ATOM 689 C C . LEU A 1 83 ? 6.645 -10.766 -9.023 1 78.38 83 LEU A C 1
ATOM 691 O O . LEU A 1 83 ? 7.312 -11.461 -9.789 1 78.38 83 LEU A O 1
ATOM 695 N N . TYR A 1 84 ? 5.852 -9.758 -9.398 1 69.25 84 TYR A N 1
ATOM 696 C CA . TYR A 1 84 ? 5.695 -9.656 -10.852 1 69.25 84 TYR A CA 1
ATOM 697 C C . TYR A 1 84 ? 6.242 -8.336 -11.367 1 69.25 84 TYR A C 1
ATOM 699 O O . TYR A 1 84 ? 6.289 -7.344 -10.641 1 69.25 84 TYR A O 1
ATOM 707 N N . GLU A 1 85 ? 7.141 -8.359 -12.438 1 62 85 GLU A N 1
ATOM 708 C CA . GLU A 1 85 ? 7.684 -7.191 -13.133 1 62 85 GLU A CA 1
ATOM 709 C C . GLU A 1 85 ? 6.613 -6.492 -13.961 1 62 85 GLU A C 1
ATOM 711 O O . GLU A 1 85 ? 5.715 -7.145 -14.5 1 62 85 GLU A O 1
ATOM 716 N N . MET B 1 1 ? 6.664 21.406 -11.789 1 35.47 1 MET B N 1
ATOM 717 C CA . MET B 1 1 ? 5.336 21.203 -11.219 1 35.47 1 MET B CA 1
ATOM 718 C C . MET B 1 1 ? 5.422 20.484 -9.883 1 35.47 1 MET B C 1
ATOM 720 O O . MET B 1 1 ? 6.031 19.422 -9.781 1 35.47 1 MET B O 1
ATOM 724 N N . ASN B 1 2 ? 5.543 21.125 -8.742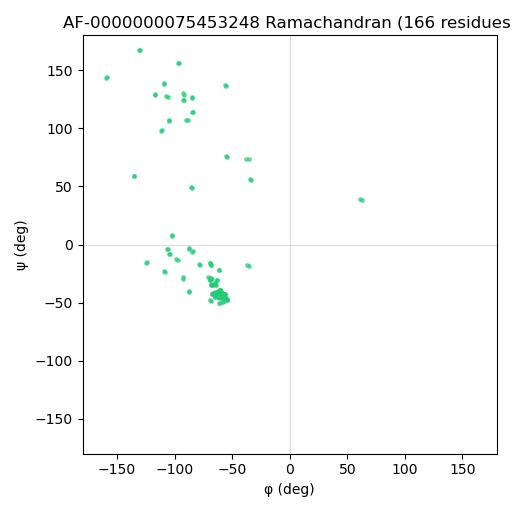 1 40 2 ASN B N 1
ATOM 725 C CA . ASN B 1 2 ? 5.488 20.656 -7.363 1 40 2 ASN B CA 1
ATOM 726 C C . ASN B 1 2 ? 4.484 19.516 -7.199 1 40 2 ASN B C 1
ATOM 728 O O . ASN B 1 2 ? 3.275 19.719 -7.312 1 40 2 ASN B O 1
ATOM 732 N N . SER B 1 3 ? 4.727 18.5 -7.984 1 51.09 3 SER B N 1
ATOM 733 C CA . SER B 1 3 ? 3.713 17.453 -7.918 1 51.09 3 SER B CA 1
ATOM 734 C C . SER B 1 3 ? 3.197 17.266 -6.492 1 51.09 3 SER B C 1
ATOM 736 O O . SER B 1 3 ? 3.934 16.812 -5.617 1 51.09 3 SER B O 1
ATOM 738 N N . ASN B 1 4 ? 2.383 18.188 -5.969 1 59.66 4 ASN B N 1
ATOM 739 C CA . ASN B 1 4 ? 1.831 18.344 -4.625 1 59.66 4 ASN B CA 1
ATOM 740 C C . ASN B 1 4 ? 1.093 17.094 -4.176 1 59.66 4 ASN B C 1
ATOM 742 O O . ASN B 1 4 ? -0.052 16.859 -4.566 1 59.66 4 ASN B O 1
ATOM 746 N N . ILE B 1 5 ? 1.826 15.992 -3.783 1 65.44 5 ILE B N 1
ATOM 747 C CA . ILE B 1 5 ? 1.266 14.75 -3.256 1 65.44 5 ILE B CA 1
ATOM 748 C C . ILE B 1 5 ? 0.06 15.07 -2.373 1 65.44 5 ILE B C 1
ATOM 750 O O . ILE B 1 5 ? -0.885 14.281 -2.297 1 65.44 5 ILE B O 1
ATOM 754 N N . HIS B 1 6 ? 0.032 16.328 -1.987 1 67.31 6 HIS B N 1
ATOM 755 C CA . HIS B 1 6 ? -1.021 16.719 -1.056 1 67.31 6 HIS B CA 1
ATOM 756 C C . HIS B 1 6 ? -2.287 17.125 -1.797 1 67.31 6 HIS B C 1
ATOM 758 O O . HIS B 1 6 ? -3.354 17.25 -1.191 1 67.31 6 HIS B O 1
ATOM 764 N N . GLN B 1 7 ? -2.154 17.109 -3.037 1 75.12 7 GLN B N 1
ATOM 765 C CA . GLN B 1 7 ? -3.271 17.67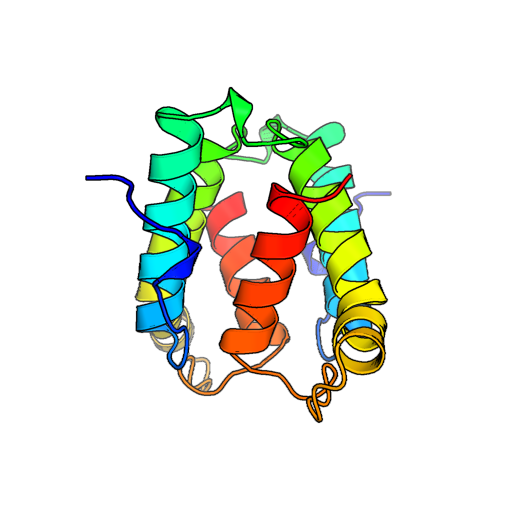2 -3.787 1 75.12 7 GLN B CA 1
ATOM 766 C C . GLN B 1 7 ? -4.191 16.578 -4.312 1 75.12 7 GLN B C 1
ATOM 768 O O . GLN B 1 7 ? -5.367 16.828 -4.598 1 75.12 7 GLN B O 1
ATOM 773 N N . ILE B 1 8 ? -3.703 15.359 -4.227 1 83.31 8 ILE B N 1
ATOM 774 C CA . ILE B 1 8 ? -4.559 14.359 -4.859 1 83.31 8 ILE B CA 1
ATOM 775 C C . ILE B 1 8 ? -5.523 13.781 -3.824 1 83.31 8 ILE B C 1
ATOM 777 O O . ILE B 1 8 ? -5.121 13.453 -2.705 1 83.31 8 ILE B O 1
ATOM 781 N N . GLU B 1 9 ? -6.781 13.891 -4.176 1 91.38 9 GLU B N 1
ATOM 782 C CA . GLU B 1 9 ? -7.793 13.164 -3.412 1 91.38 9 GLU B CA 1
ATOM 783 C C . GLU B 1 9 ? -7.945 11.734 -3.914 1 91.38 9 GLU B C 1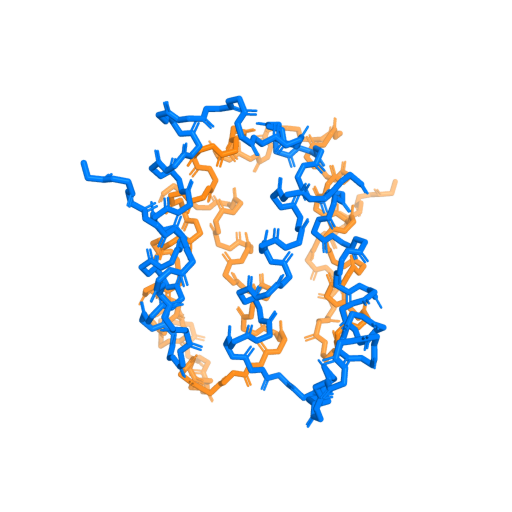
ATOM 785 O O . GLU B 1 9 ? -8.172 11.508 -5.105 1 91.38 9 GLU B O 1
ATOM 790 N N . VAL B 1 10 ? -7.828 10.758 -3.01 1 97.12 10 VAL B N 1
ATOM 791 C CA . VAL B 1 10 ? -7.883 9.352 -3.391 1 97.12 10 VAL B CA 1
ATOM 792 C C . VAL B 1 10 ? -9.234 8.758 -2.982 1 97.12 10 VAL B C 1
ATOM 794 O O . VAL B 1 10 ? -9.469 8.484 -1.803 1 97.12 10 VAL B O 1
ATOM 797 N N . ASN B 1 11 ? -10.078 8.531 -3.979 1 96.12 11 ASN B N 1
ATOM 798 C CA . ASN B 1 11 ? -11.422 8.039 -3.678 1 96.12 11 ASN B CA 1
ATOM 799 C C . ASN B 1 11 ? -11.719 6.738 -4.418 1 96.12 11 ASN B C 1
ATOM 801 O O . ASN B 1 11 ? -12.672 6.035 -4.09 1 96.12 11 ASN B O 1
ATOM 805 N N . THR B 1 12 ? -10.906 6.41 -5.434 1 97.44 12 THR B N 1
ATOM 806 C CA . THR B 1 12 ? -11.086 5.203 -6.23 1 97.44 12 THR B CA 1
ATOM 807 C C . THR B 1 12 ? -9.766 4.441 -6.355 1 97.44 12 THR B C 1
ATOM 809 O O . THR B 1 12 ? -8.703 4.969 -6.023 1 97.44 12 THR B O 1
ATOM 812 N N . ARG B 1 13 ? -9.875 3.229 -6.828 1 98.19 13 ARG B N 1
ATOM 813 C CA . ARG B 1 13 ? -8.688 2.432 -7.113 1 98.19 13 ARG B CA 1
ATOM 814 C C . ARG B 1 13 ? -7.785 3.143 -8.117 1 98.19 13 ARG B C 1
ATOM 816 O O . ARG B 1 13 ? -6.562 3.164 -7.953 1 98.19 13 ARG B O 1
ATOM 823 N N . GLU B 1 14 ? -8.422 3.721 -9.148 1 97.75 14 GLU B N 1
ATOM 824 C CA . GLU B 1 14 ? -7.66 4.453 -10.156 1 97.75 14 GLU B CA 1
ATOM 825 C C . GLU B 1 14 ? -6.941 5.648 -9.539 1 97.75 14 GLU B C 1
ATOM 827 O O . GLU B 1 14 ? -5.793 5.938 -9.891 1 97.75 14 GLU B O 1
ATOM 832 N N . ASP B 1 15 ? -7.637 6.383 -8.656 1 97.88 15 ASP B N 1
ATOM 833 C CA . ASP B 1 15 ? -6.988 7.48 -7.945 1 97.88 15 ASP B CA 1
ATOM 834 C C . ASP B 1 15 ? -5.758 6.992 -7.188 1 97.88 15 ASP B C 1
ATOM 836 O O . ASP B 1 15 ? -4.727 7.668 -7.164 1 97.88 15 ASP B O 1
ATOM 840 N N . PHE B 1 16 ? -5.871 5.855 -6.539 1 98.06 16 PHE B N 1
ATOM 841 C CA . PHE B 1 16 ? -4.77 5.32 -5.746 1 98.06 16 PHE B CA 1
ATOM 842 C C . PHE B 1 16 ? -3.572 4.992 -6.629 1 98.06 16 PHE B C 1
ATOM 844 O O . PHE B 1 16 ? -2.43 5.277 -6.266 1 98.06 16 PHE B O 1
ATOM 851 N N . ALA B 1 17 ? -3.832 4.422 -7.805 1 98.31 17 ALA B N 1
ATOM 852 C CA . ALA B 1 17 ? -2.74 4.145 -8.734 1 98.31 17 ALA B CA 1
ATOM 853 C C . ALA B 1 17 ? -2.002 5.426 -9.117 1 98.31 17 ALA B C 1
ATOM 855 O O . ALA B 1 17 ? -0.769 5.457 -9.125 1 98.31 17 ALA B O 1
ATOM 856 N N . LYS B 1 18 ? -2.752 6.418 -9.414 1 97.56 18 LYS B N 1
ATOM 857 C CA . LYS B 1 18 ? -2.15 7.699 -9.766 1 97.56 18 LYS B CA 1
ATOM 858 C C . LYS B 1 18 ? -1.352 8.273 -8.602 1 97.56 18 LYS B C 1
ATOM 860 O O . LYS B 1 18 ? -0.274 8.836 -8.797 1 97.56 18 LYS B O 1
ATOM 865 N N . PHE B 1 19 ? -1.93 8.133 -7.445 1 97.19 19 PHE B N 1
ATOM 866 C CA . PHE B 1 19 ? -1.257 8.578 -6.23 1 97.19 19 PHE B CA 1
ATOM 867 C C . PHE B 1 19 ? 0.103 7.906 -6.086 1 97.19 19 PHE B C 1
ATOM 869 O O . PHE B 1 19 ? 1.102 8.57 -5.793 1 97.19 19 PHE B O 1
ATOM 876 N N . LEU B 1 20 ? 0.181 6.609 -6.301 1 97.5 20 LEU B N 1
ATOM 877 C CA . LEU B 1 20 ? 1.43 5.863 -6.191 1 97.5 20 LEU B CA 1
ATOM 878 C C . LEU B 1 20 ? 2.449 6.359 -7.211 1 97.5 20 LEU B C 1
ATOM 880 O O . LEU B 1 20 ? 3.643 6.441 -6.91 1 97.5 20 LEU B O 1
ATOM 884 N N . GLU B 1 21 ? 1.951 6.648 -8.406 1 96.94 21 GLU B N 1
ATOM 885 C CA . GLU B 1 21 ? 2.834 7.211 -9.43 1 96.94 21 GLU B CA 1
ATOM 886 C C . GLU B 1 21 ? 3.396 8.562 -8.984 1 96.94 21 GLU B C 1
ATOM 888 O O . GLU B 1 21 ? 4.57 8.852 -9.219 1 96.94 21 GLU B O 1
ATOM 893 N N . MET B 1 22 ? 2.555 9.344 -8.445 1 95.88 22 MET B N 1
ATOM 894 C CA . MET B 1 22 ? 3 10.641 -7.941 1 95.88 22 MET B CA 1
ATOM 895 C C . MET B 1 22 ? 4.039 10.469 -6.84 1 95.88 22 MET B C 1
ATOM 897 O O . MET B 1 22 ? 5.016 11.219 -6.777 1 95.88 22 MET B O 1
ATOM 901 N N . LEU B 1 23 ? 3.805 9.531 -5.934 1 95.56 23 LEU B N 1
ATOM 902 C CA . LEU B 1 23 ? 4.773 9.25 -4.879 1 95.56 23 LEU B CA 1
ATOM 903 C C . LEU B 1 23 ? 6.125 8.867 -5.473 1 95.56 23 LEU B C 1
ATOM 905 O O . LEU B 1 23 ? 7.168 9.359 -5.023 1 95.56 23 LEU B O 1
ATOM 909 N N . LYS B 1 24 ? 6.078 7.918 -6.43 1 96.5 24 LYS B N 1
ATOM 910 C CA . LYS B 1 24 ? 7.312 7.496 -7.086 1 96.5 24 LYS B CA 1
ATOM 911 C C . LYS B 1 24 ? 8.062 8.688 -7.672 1 96.5 24 LYS B C 1
ATOM 913 O O . LYS B 1 24 ? 9.266 8.836 -7.469 1 96.5 24 LYS B O 1
ATOM 918 N N . ASN B 1 25 ? 7.309 9.492 -8.367 1 95.69 25 ASN B N 1
ATOM 919 C CA . ASN B 1 25 ? 7.906 10.672 -8.992 1 95.69 25 ASN B CA 1
ATOM 920 C C . ASN B 1 25 ? 8.492 11.617 -7.949 1 95.69 25 ASN B C 1
ATOM 922 O O . ASN B 1 25 ? 9.578 12.164 -8.148 1 95.69 25 ASN B O 1
ATOM 926 N N . ASN B 1 26 ? 7.738 11.852 -6.895 1 94.19 26 ASN B N 1
ATOM 927 C CA . ASN B 1 26 ? 8.227 12.703 -5.82 1 94.19 26 ASN B CA 1
ATOM 928 C C . ASN B 1 26 ? 9.516 12.148 -5.211 1 94.19 26 ASN B C 1
ATOM 930 O O . ASN B 1 26 ? 10.461 12.898 -4.957 1 94.19 26 ASN B O 1
ATOM 934 N N . LEU B 1 27 ? 9.531 10.859 -4.957 1 94.94 27 LEU B N 1
ATOM 935 C CA . LEU B 1 27 ? 10.719 10.219 -4.398 1 94.94 27 LEU B CA 1
ATOM 936 C C . LEU B 1 27 ? 11.922 10.422 -5.309 1 94.94 27 LEU B C 1
ATOM 938 O O . LEU B 1 27 ? 13.023 10.703 -4.832 1 94.94 27 LEU B O 1
ATOM 942 N N . GLU B 1 28 ? 11.758 10.273 -6.574 1 95.31 28 GLU B N 1
ATOM 943 C CA . GLU B 1 28 ? 12.844 10.359 -7.547 1 95.31 28 GLU B CA 1
ATOM 944 C C . GLU B 1 28 ? 13.367 11.781 -7.668 1 95.31 28 GLU B C 1
ATOM 946 O O . GLU B 1 28 ? 14.562 11.992 -7.875 1 95.31 28 GLU B O 1
ATOM 951 N N . HIS B 1 29 ? 12.539 12.703 -7.426 1 95.06 29 HIS B N 1
ATOM 952 C CA . HIS B 1 29 ? 12.938 14.078 -7.715 1 95.06 29 HIS B CA 1
ATOM 953 C C . HIS B 1 29 ? 13.188 14.859 -6.434 1 95.06 29 HIS B C 1
ATOM 955 O O . HIS B 1 29 ? 13.914 15.859 -6.441 1 95.06 29 HIS B O 1
ATOM 961 N N . HIS B 1 30 ? 12.609 14.422 -5.406 1 93.25 30 HIS B N 1
ATOM 962 C CA . HIS B 1 30 ? 12.758 15.102 -4.125 1 93.25 30 HIS B CA 1
ATOM 963 C C . HIS B 1 30 ? 13.016 14.109 -3 1 93.25 30 HIS B C 1
ATOM 965 O O . HIS B 1 30 ? 12.305 14.094 -1.995 1 93.25 30 HIS B O 1
ATOM 971 N N . PRO B 1 31 ? 14.102 13.312 -3.096 1 91.62 31 PRO B N 1
ATOM 972 C CA . PRO B 1 31 ? 14.383 12.305 -2.07 1 91.62 31 PRO B CA 1
ATOM 973 C C . PRO B 1 31 ? 14.609 12.914 -0.688 1 91.62 31 PRO B C 1
ATOM 975 O O . PRO B 1 31 ? 14.398 12.242 0.327 1 91.62 31 PRO B O 1
ATOM 978 N N . GLN B 1 32 ? 14.969 14.18 -0.611 1 91.81 32 GLN B N 1
ATOM 979 C CA . GLN B 1 32 ? 15.234 14.836 0.662 1 91.81 32 GLN B CA 1
ATOM 980 C C . GLN B 1 32 ? 13.953 15.016 1.471 1 91.81 32 GLN B C 1
ATOM 982 O O . GLN B 1 32 ? 14 15.242 2.682 1 91.81 32 GLN B O 1
ATOM 987 N N . ASP B 1 33 ? 12.836 14.883 0.841 1 88.69 33 ASP B N 1
ATOM 988 C CA . ASP B 1 33 ? 11.547 15.039 1.502 1 88.69 33 ASP B CA 1
ATOM 989 C C . ASP B 1 33 ? 11.117 13.742 2.178 1 88.69 33 ASP B C 1
ATOM 991 O O . ASP B 1 33 ? 10.125 13.711 2.914 1 88.69 33 ASP B O 1
ATOM 995 N N . TRP B 1 34 ? 11.867 12.664 1.993 1 92.19 34 TRP B N 1
ATOM 996 C CA . TRP B 1 34 ? 11.484 11.344 2.482 1 92.19 34 TRP B CA 1
ATOM 997 C C . TRP B 1 34 ? 12.375 10.914 3.641 1 92.19 34 TRP B C 1
ATOM 999 O O . TRP B 1 34 ? 13.586 11.109 3.604 1 92.19 34 TRP B O 1
ATOM 1009 N N . GLU B 1 35 ? 11.727 10.305 4.664 1 91.25 35 GLU B N 1
ATOM 1010 C CA . GLU B 1 35 ? 12.469 9.758 5.801 1 91.25 35 GLU B CA 1
ATOM 1011 C C . GLU B 1 35 ? 12.906 8.328 5.531 1 91.25 35 GLU B C 1
ATOM 1013 O O . GLU B 1 35 ? 14.008 7.926 5.91 1 91.25 35 GLU B O 1
ATOM 1018 N N . ASN B 1 36 ? 12.023 7.551 4.91 1 93.5 36 ASN B N 1
ATOM 1019 C CA . ASN B 1 36 ? 12.266 6.145 4.605 1 93.5 36 ASN B CA 1
ATOM 1020 C C . ASN B 1 36 ? 12.406 5.914 3.104 1 93.5 36 ASN B C 1
ATOM 1022 O O . ASN B 1 36 ? 11.422 5.648 2.416 1 93.5 36 ASN B O 1
ATOM 1026 N N . THR B 1 37 ? 13.703 5.863 2.664 1 94.44 37 THR B N 1
ATOM 1027 C CA . THR B 1 37 ? 13.906 5.895 1.219 1 94.44 37 THR B CA 1
ATOM 1028 C C . THR B 1 37 ? 14.266 4.508 0.693 1 94.44 37 THR B C 1
ATOM 1030 O O . THR B 1 37 ? 14.312 4.289 -0.52 1 94.44 37 THR B O 1
ATOM 1033 N N . THR B 1 38 ? 14.508 3.553 1.534 1 95.31 38 THR B N 1
ATOM 1034 C CA . THR B 1 38 ? 14.695 2.176 1.088 1 95.31 38 THR B CA 1
ATOM 1035 C C . THR B 1 38 ? 13.398 1.384 1.22 1 95.31 38 THR B C 1
ATOM 1037 O O . THR B 1 38 ? 12.531 1.726 2.033 1 95.31 38 THR B O 1
ATOM 1040 N N . LEU B 1 39 ? 13.344 0.359 0.416 1 96.75 39 LEU B N 1
ATOM 1041 C CA . LEU B 1 39 ? 12.109 -0.409 0.419 1 96.75 39 LEU B CA 1
ATOM 1042 C C . LEU B 1 39 ? 11.891 -1.081 1.771 1 96.75 39 LEU B C 1
ATOM 1044 O O . LEU B 1 39 ? 10.789 -1.017 2.33 1 96.75 39 LEU B O 1
ATOM 1048 N N . PRO B 1 40 ? 12.938 -1.688 2.445 1 97 40 PRO B N 1
ATOM 1049 C CA . PRO B 1 40 ? 12.695 -2.279 3.762 1 97 40 PRO B CA 1
ATOM 1050 C C . PRO B 1 40 ? 12.25 -1.253 4.797 1 97 40 PRO B C 1
ATOM 1052 O O . PRO B 1 40 ? 11.312 -1.51 5.562 1 97 40 PRO B O 1
ATOM 1055 N N . ASP B 1 41 ? 12.891 -0.131 4.797 1 96.19 41 ASP B N 1
ATOM 1056 C CA . ASP B 1 41 ? 12.516 0.913 5.746 1 96.19 41 ASP B CA 1
ATOM 1057 C C . ASP B 1 41 ? 11.086 1.393 5.5 1 96.19 41 ASP B C 1
ATOM 1059 O O . ASP B 1 41 ? 10.344 1.663 6.445 1 96.19 41 ASP B O 1
ATOM 1063 N N . PHE B 1 42 ? 10.758 1.525 4.238 1 97.31 42 PHE B N 1
ATOM 1064 C CA . PHE B 1 42 ? 9.43 2.002 3.887 1 97.31 42 PHE B CA 1
ATOM 1065 C C . PHE B 1 42 ? 8.367 0.979 4.273 1 97.31 42 PHE B C 1
ATOM 1067 O O . PHE B 1 42 ? 7.305 1.339 4.789 1 97.31 42 PHE B O 1
ATOM 1074 N N . LEU B 1 43 ? 8.625 -0.293 4.027 1 97.44 43 LEU B N 1
ATOM 1075 C CA . LEU B 1 43 ? 7.695 -1.346 4.434 1 97.44 43 LEU B CA 1
ATOM 1076 C C . LEU B 1 43 ? 7.508 -1.354 5.945 1 97.44 43 LEU B C 1
ATOM 1078 O O . LEU B 1 43 ? 6.398 -1.586 6.438 1 97.44 43 LEU B O 1
ATOM 1082 N N . ASP B 1 44 ? 8.547 -1.129 6.688 1 97.44 44 ASP B N 1
ATOM 1083 C CA . ASP B 1 44 ? 8.461 -1.027 8.141 1 97.44 44 ASP B CA 1
ATOM 1084 C C . ASP B 1 44 ? 7.551 0.128 8.555 1 97.44 44 ASP B C 1
ATOM 1086 O O . ASP B 1 44 ? 6.668 -0.042 9.398 1 97.44 44 ASP B O 1
ATOM 1090 N N . ALA B 1 45 ? 7.816 1.302 7.977 1 97.38 45 ALA B N 1
ATOM 1091 C CA . ALA B 1 45 ? 7.008 2.482 8.273 1 97.38 45 ALA B CA 1
ATOM 1092 C C . ALA B 1 45 ? 5.551 2.264 7.879 1 97.38 45 ALA B C 1
ATOM 1094 O O . ALA B 1 45 ? 4.637 2.639 8.617 1 97.38 45 ALA B O 1
ATOM 1095 N N . LEU B 1 46 ? 5.324 1.644 6.699 1 98.19 46 LEU B N 1
ATOM 1096 C CA . LEU B 1 46 ? 3.969 1.328 6.262 1 98.19 46 LEU B CA 1
ATOM 1097 C C . LEU B 1 46 ? 3.246 0.473 7.297 1 98.19 46 LEU B C 1
ATOM 1099 O O . LEU B 1 46 ? 2.076 0.716 7.602 1 98.19 46 LEU B O 1
ATOM 1103 N N . SER B 1 47 ? 3.936 -0.542 7.812 1 98.19 47 SER B N 1
ATOM 1104 C CA . SER B 1 47 ? 3.34 -1.417 8.812 1 98.19 47 SER B CA 1
ATOM 1105 C C . SER B 1 47 ? 2.975 -0.642 10.078 1 98.19 47 SER B C 1
ATOM 1107 O O . SER B 1 47 ? 1.862 -0.775 10.594 1 98.19 47 SER B O 1
ATOM 1109 N N . ARG B 1 48 ? 3.844 0.207 10.555 1 97.31 48 ARG B N 1
ATOM 1110 C CA . ARG B 1 48 ? 3.604 0.997 11.758 1 97.31 48 ARG B CA 1
ATOM 1111 C C . ARG B 1 48 ? 2.445 1.968 11.555 1 97.31 48 ARG B C 1
ATOM 1113 O O . ARG B 1 48 ? 1.586 2.109 12.43 1 97.31 48 ARG B O 1
ATOM 1120 N N . TYR B 1 49 ? 2.428 2.643 10.453 1 97.12 49 TYR B N 1
ATOM 1121 C CA . TYR B 1 49 ? 1.356 3.6 10.195 1 97.12 49 TYR B CA 1
ATOM 1122 C C . TYR B 1 49 ? 0.026 2.885 9.992 1 97.12 49 TYR B C 1
ATOM 1124 O O . TYR B 1 49 ? -1.033 3.426 10.32 1 97.12 49 TYR B O 1
ATOM 1132 N N . THR B 1 50 ? 0.04 1.696 9.391 1 98.12 50 THR B N 1
ATOM 1133 C CA . THR B 1 50 ? -1.176 0.898 9.289 1 98.12 50 THR B CA 1
ATOM 1134 C C . THR B 1 50 ? -1.765 0.627 10.672 1 98.12 50 THR B C 1
ATOM 1136 O O . THR B 1 50 ? -2.98 0.709 10.859 1 98.12 50 THR B O 1
ATOM 1139 N N . GLU B 1 51 ? -0.925 0.309 11.648 1 97.62 51 GLU B N 1
ATOM 1140 C CA . GLU B 1 51 ? -1.381 0.054 13.008 1 97.62 51 GLU B CA 1
ATOM 1141 C C . GLU B 1 51 ? -1.874 1.336 13.672 1 97.62 51 GLU B C 1
ATOM 1143 O O . GLU B 1 51 ? -2.842 1.312 14.438 1 97.62 51 GLU B O 1
ATOM 1148 N N . ASP B 1 52 ? -1.265 2.455 13.25 1 96.38 52 ASP B N 1
ATOM 1149 C CA . ASP B 1 52 ? -1.435 3.668 14.047 1 96.38 52 ASP B CA 1
ATOM 1150 C C . ASP B 1 52 ? -2.373 4.652 13.352 1 96.38 52 ASP B C 1
ATOM 1152 O O . ASP B 1 52 ? -2.725 5.688 13.914 1 96.38 52 ASP B O 1
ATOM 1156 N N . VAL B 1 53 ? -2.854 4.418 12.18 1 97 53 VAL B N 1
ATOM 1157 C CA . VAL B 1 53 ? -3.57 5.387 11.359 1 97 53 VAL B CA 1
ATOM 1158 C C . VAL B 1 53 ? -4.867 5.797 12.062 1 97 53 VAL B C 1
ATOM 1160 O O . VAL B 1 53 ? -5.324 6.934 11.922 1 97 53 VAL B O 1
ATOM 1163 N N . GLN B 1 54 ? -5.465 4.871 12.867 1 97.56 54 GLN B N 1
ATOM 1164 C CA . GLN B 1 54 ? -6.656 5.266 13.609 1 97.56 54 GLN B CA 1
ATOM 1165 C C . GLN B 1 54 ? -6.344 6.395 14.594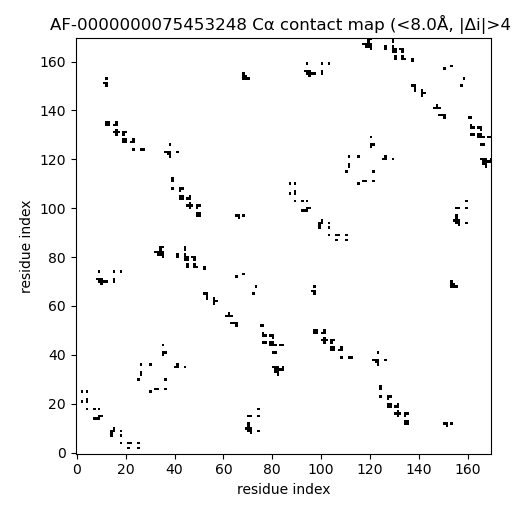 1 97.56 54 GLN B C 1
ATOM 1167 O O . GLN B 1 54 ? -7.145 7.316 14.758 1 97.56 54 GLN B O 1
ATOM 1172 N N . GLN B 1 55 ? -5.23 6.23 15.258 1 96.81 55 GLN B N 1
ATOM 1173 C CA . GLN B 1 55 ? -4.824 7.281 16.188 1 96.81 55 GLN B CA 1
ATOM 1174 C C . GLN B 1 55 ? -4.641 8.617 15.469 1 96.81 55 GLN B C 1
ATOM 1176 O O . GLN B 1 55 ? -4.961 9.672 16.016 1 96.81 55 GLN B O 1
ATOM 1181 N N . TYR B 1 56 ? -4.059 8.586 14.273 1 94.5 56 TYR B N 1
ATOM 1182 C CA . TYR B 1 56 ? -3.945 9.789 13.461 1 94.5 56 TYR B CA 1
ATOM 1183 C C . TYR B 1 56 ? -5.309 10.438 13.25 1 94.5 56 TYR B C 1
ATOM 1185 O O . TYR B 1 56 ? -5.461 11.648 13.391 1 94.5 56 TYR B O 1
ATOM 1193 N N . TYR B 1 57 ? -6.297 9.656 12.906 1 96.69 57 TYR B N 1
ATOM 1194 C CA . TYR B 1 57 ? -7.637 10.172 12.664 1 96.69 57 TYR B CA 1
ATOM 1195 C C . TYR B 1 57 ? -8.234 10.758 13.938 1 96.69 57 TYR B C 1
ATOM 1197 O O . TYR B 1 57 ? -8.891 11.797 13.898 1 96.69 57 TYR B O 1
ATOM 1205 N N . VAL B 1 58 ? -8.023 10.023 15.023 1 97.31 58 VAL B N 1
ATOM 1206 C CA . VAL B 1 58 ? -8.531 10.5 16.312 1 97.31 58 VAL B CA 1
ATOM 1207 C C . VAL B 1 58 ? -7.867 11.828 16.672 1 97.31 58 VAL B C 1
ATOM 1209 O O . VAL B 1 58 ? -8.547 12.797 17 1 97.31 58 VAL B O 1
ATOM 1212 N N . ASN B 1 59 ? -6.516 11.906 16.484 1 96.19 59 ASN B N 1
ATOM 1213 C CA . ASN B 1 59 ? -5.738 13.078 16.859 1 96.19 59 ASN B CA 1
ATOM 1214 C C . ASN B 1 59 ? -6.074 14.281 15.992 1 96.19 59 ASN B C 1
ATOM 1216 O O . ASN B 1 59 ? -5.852 15.43 16.391 1 96.19 59 ASN B O 1
ATOM 1220 N N . THR B 1 60 ? -6.461 14.117 14.812 1 95.38 60 THR B N 1
ATOM 1221 C CA . THR B 1 60 ? -6.766 15.211 13.898 1 95.38 60 THR B CA 1
ATOM 1222 C C . THR B 1 60 ? -8.273 15.406 13.773 1 95.38 60 THR B C 1
ATOM 1224 O O . THR B 1 60 ? -8.742 16.094 12.867 1 95.38 60 THR B O 1
ATOM 1227 N N . ASN B 1 61 ? -9.031 14.688 14.625 1 96.69 61 ASN B N 1
ATOM 1228 C CA . ASN B 1 61 ? -10.477 14.836 14.75 1 96.69 61 ASN B CA 1
ATOM 1229 C C . ASN B 1 61 ? -11.195 14.516 13.445 1 96.69 61 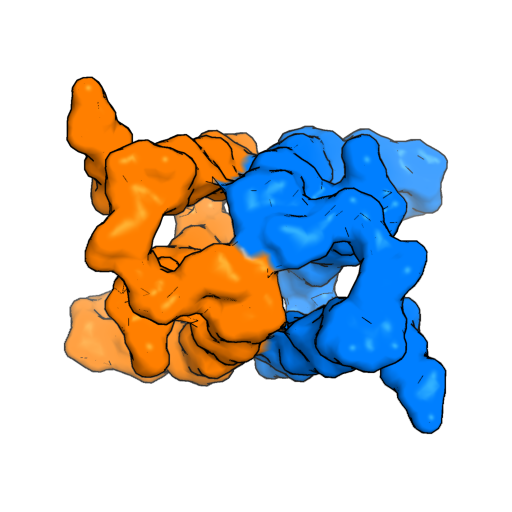ASN B C 1
ATOM 1231 O O . ASN B 1 61 ? -12.078 15.258 13.016 1 96.69 61 ASN B O 1
ATOM 1235 N N . GLN B 1 62 ? -10.633 13.5 12.844 1 94.56 62 GLN B N 1
ATOM 1236 C CA . GLN B 1 62 ? -11.32 12.977 11.672 1 94.56 62 GLN B CA 1
ATOM 1237 C C . GLN B 1 62 ? -12.273 11.844 12.047 1 94.56 62 GLN B C 1
ATOM 1239 O O . GLN B 1 62 ? -11.961 11.031 12.93 1 94.56 62 GLN B O 1
ATOM 1244 N N . HIS B 1 63 ? -13.422 11.758 11.742 1 95.69 63 HIS B N 1
ATOM 1245 C CA . HIS B 1 63 ? -14.414 10.727 12.039 1 95.69 63 HIS B CA 1
ATOM 1246 C C . HIS B 1 63 ? -14.344 9.586 11.031 1 95.69 63 HIS B C 1
ATOM 1248 O O . HIS B 1 63 ? -15.367 9.188 10.469 1 95.69 63 HIS B O 1
ATOM 1254 N N . ILE B 1 64 ? -13.164 9.117 10.812 1 96.88 64 ILE B N 1
ATOM 1255 C CA . ILE B 1 64 ? -12.914 7.992 9.914 1 96.88 64 ILE B CA 1
ATOM 1256 C C . ILE B 1 64 ? -12.586 6.742 10.727 1 96.88 64 ILE B C 1
ATOM 1258 O O . ILE B 1 64 ? -11.836 6.809 11.703 1 96.88 64 ILE B O 1
ATOM 1262 N N . ASP B 1 65 ? -13.32 5.648 10.445 1 98.06 65 ASP B N 1
ATOM 1263 C CA . ASP B 1 65 ? -13.008 4.336 11.008 1 98.06 65 ASP B CA 1
ATOM 1264 C C . ASP B 1 65 ? -12.023 3.582 10.117 1 98.06 65 ASP B C 1
ATOM 1266 O O . ASP B 1 65 ? -12.406 3.059 9.062 1 98.06 65 ASP B O 1
ATOM 1270 N N . ALA B 1 66 ? -10.766 3.469 10.555 1 97.5 66 ALA B N 1
ATOM 1271 C CA . ALA B 1 66 ? -9.695 2.916 9.734 1 97.5 66 ALA B CA 1
ATOM 1272 C C . ALA B 1 66 ? -9.898 1.421 9.5 1 97.5 66 ALA B C 1
ATOM 1274 O O . ALA B 1 66 ? -9.258 0.83 8.625 1 97.5 66 ALA B O 1
ATOM 1275 N N . ASP B 1 67 ? -10.688 0.777 10.266 1 97.69 67 ASP B N 1
ATOM 1276 C CA . ASP B 1 67 ? -10.891 -0.661 10.109 1 97.69 67 ASP B CA 1
ATOM 1277 C C . ASP B 1 67 ? -11.82 -0.96 8.938 1 97.69 67 ASP B C 1
ATOM 1279 O O . ASP B 1 67 ? -11.914 -2.105 8.492 1 97.69 67 ASP B O 1
ATOM 1283 N N . ILE B 1 68 ? -12.562 0.077 8.5 1 97 68 ILE B N 1
ATOM 1284 C CA . ILE B 1 68 ? -13.344 -0.057 7.281 1 97 68 ILE B CA 1
ATOM 1285 C C . ILE B 1 68 ? -12.461 0.234 6.066 1 97 68 ILE B C 1
ATOM 1287 O O . ILE B 1 68 ? -11.992 1.362 5.887 1 97 68 ILE B O 1
ATOM 1291 N N . PRO B 1 69 ? -12.25 -0.717 5.312 1 96.69 69 PRO B N 1
ATOM 1292 C CA . PRO B 1 69 ? -11.367 -0.513 4.16 1 96.69 69 PRO B CA 1
ATOM 1293 C C . PRO B 1 69 ? -11.828 0.632 3.262 1 96.69 69 PRO B C 1
ATOM 1295 O O . PRO B 1 69 ? -13.023 0.775 3.004 1 96.69 69 PRO B O 1
ATOM 1298 N N . ASN B 1 70 ? -10.977 1.429 2.824 1 97 70 ASN B N 1
ATOM 1299 C CA . ASN B 1 70 ? -11.188 2.584 1.958 1 97 70 ASN B CA 1
ATOM 1300 C C . ASN B 1 70 ? -9.898 2.992 1.248 1 97 70 ASN B C 1
ATOM 1302 O O . ASN B 1 70 ? -8.82 2.939 1.835 1 97 70 ASN B O 1
ATOM 1306 N N . TRP B 1 71 ? -10.008 3.43 0.005 1 97.62 71 TRP B N 1
ATOM 1307 C CA . TRP B 1 71 ? -8.828 3.805 -0.765 1 97.62 71 TRP B CA 1
ATOM 1308 C C . TRP B 1 71 ? -8.133 5.012 -0.141 1 97.62 71 TRP B C 1
ATOM 1310 O O . TRP B 1 71 ? -6.906 5.129 -0.203 1 97.62 71 TRP B O 1
ATOM 1320 N N . SER B 1 72 ? -8.93 5.883 0.441 1 96.56 72 SER B N 1
ATOM 1321 C CA . SER B 1 72 ? -8.328 7.055 1.082 1 96.56 72 SER B CA 1
ATOM 1322 C C . SER B 1 72 ? -7.52 6.656 2.312 1 96.56 72 SER B C 1
ATOM 1324 O O . SER B 1 72 ? -6.508 7.285 2.621 1 96.56 72 SER B O 1
ATOM 1326 N N . VAL B 1 73 ? -7.973 5.664 3.02 1 97.06 73 VAL B N 1
ATOM 1327 C CA . VAL B 1 73 ? -7.242 5.184 4.188 1 97.06 73 VAL B CA 1
ATOM 1328 C C . VAL B 1 73 ? -5.902 4.594 3.756 1 97.06 73 VAL B C 1
ATOM 1330 O O . VAL B 1 73 ? -4.871 4.855 4.379 1 97.06 73 VAL B O 1
ATOM 1333 N N . PHE B 1 74 ? -5.898 3.814 2.672 1 97.81 74 PHE B N 1
ATOM 1334 C CA . PHE B 1 74 ? -4.66 3.256 2.146 1 97.81 74 PHE B CA 1
ATOM 1335 C C . PHE B 1 74 ? -3.678 4.363 1.784 1 97.81 74 PHE B C 1
ATOM 1337 O O . PHE B 1 74 ? -2.496 4.285 2.127 1 97.81 74 PHE B O 1
ATOM 1344 N N . ALA B 1 75 ? -4.207 5.395 1.13 1 97.06 75 ALA B N 1
ATOM 1345 C CA . ALA B 1 75 ? -3.35 6.512 0.742 1 97.06 75 ALA B CA 1
ATOM 1346 C C . ALA B 1 75 ? -2.781 7.219 1.969 1 97.06 75 ALA B C 1
ATOM 1348 O O . ALA B 1 75 ? -1.604 7.586 1.991 1 97.06 75 ALA B O 1
ATOM 1349 N N . ASP B 1 76 ? -3.596 7.414 2.963 1 95.75 76 ASP B N 1
ATOM 1350 C CA . ASP B 1 76 ? -3.146 8.078 4.184 1 95.75 76 ASP B CA 1
ATOM 1351 C C . ASP B 1 76 ? -2.014 7.301 4.848 1 95.75 76 ASP B C 1
ATOM 1353 O O . ASP B 1 76 ? -1.085 7.898 5.398 1 95.75 76 ASP B O 1
ATOM 1357 N N . ILE B 1 77 ? -2.082 6.023 4.855 1 97.12 77 ILE B N 1
ATOM 1358 C CA . ILE B 1 77 ? -1.035 5.176 5.414 1 97.12 77 ILE B CA 1
ATOM 1359 C C . ILE B 1 77 ? 0.279 5.426 4.68 1 97.12 77 ILE B C 1
ATOM 1361 O O . ILE B 1 77 ? 1.33 5.574 5.305 1 97.12 77 ILE B O 1
ATOM 1365 N N . PHE B 1 78 ? 0.233 5.547 3.391 1 96.94 78 PHE B N 1
ATOM 1366 C CA . PHE B 1 78 ? 1.425 5.793 2.586 1 96.94 78 PHE B CA 1
ATOM 1367 C C . PHE B 1 78 ? 2.004 7.172 2.885 1 96.94 78 PHE B C 1
ATOM 1369 O O . PHE B 1 78 ? 3.223 7.324 3.004 1 96.94 78 PHE B O 1
ATOM 1376 N N . LYS B 1 79 ? 1.109 8.133 3.018 1 94.06 79 LYS B N 1
ATOM 1377 C CA . LYS B 1 79 ? 1.579 9.477 3.338 1 94.06 79 LYS B CA 1
ATOM 1378 C C . LYS B 1 79 ? 2.316 9.5 4.676 1 94.06 79 LYS B C 1
ATOM 1380 O O . LYS B 1 79 ? 3.365 10.133 4.801 1 94.06 79 LYS B O 1
ATOM 1385 N N . GLY B 1 80 ? 1.71 8.836 5.613 1 93.94 80 GLY B N 1
ATOM 1386 C CA . GLY B 1 80 ? 2.373 8.734 6.902 1 93.94 80 GLY B CA 1
ATOM 1387 C C . GLY B 1 80 ? 3.736 8.07 6.82 1 93.94 80 GLY B C 1
ATOM 1388 O O . GLY B 1 80 ? 4.699 8.547 7.426 1 93.94 80 GLY B O 1
ATOM 1389 N N . ALA B 1 81 ? 3.799 6.945 6.078 1 94.38 81 ALA B N 1
ATOM 1390 C CA . ALA B 1 81 ? 5.035 6.18 5.953 1 94.38 81 ALA B CA 1
ATOM 1391 C C . ALA B 1 81 ? 6.117 6.992 5.246 1 94.38 81 ALA B C 1
ATOM 1393 O O . ALA B 1 81 ? 7.305 6.832 5.531 1 94.38 81 ALA B O 1
ATOM 1394 N N . MET B 1 82 ? 5.711 7.82 4.289 1 89.81 82 MET B N 1
ATOM 1395 C CA . MET B 1 82 ? 6.633 8.68 3.553 1 89.81 82 MET B CA 1
ATOM 1396 C C . MET B 1 82 ? 7.195 9.773 4.457 1 89.81 82 MET B C 1
ATOM 1398 O O . MET B 1 82 ? 8.406 10.008 4.477 1 89.81 82 MET B O 1
ATOM 1402 N N . LEU B 1 83 ? 6.375 10.461 5.199 1 78.12 83 LEU B N 1
ATOM 1403 C CA . LEU B 1 83 ? 6.734 11.688 5.898 1 78.12 83 LEU B CA 1
ATOM 1404 C C . LEU B 1 83 ? 7.203 11.391 7.316 1 78.12 83 LEU B C 1
ATOM 1406 O O . LEU B 1 83 ? 7.941 12.18 7.91 1 78.12 83 LEU B O 1
ATOM 1410 N N . TYR B 1 84 ? 6.66 10.305 7.855 1 68.25 84 TYR B N 1
ATOM 1411 C CA . TYR B 1 84 ? 6.883 10.219 9.297 1 68.25 84 TYR B CA 1
ATOM 1412 C C . TYR B 1 84 ? 7.723 8.992 9.648 1 68.25 84 TYR B C 1
ATOM 1414 O O . TYR B 1 84 ? 7.719 8 8.914 1 68.25 84 TYR B O 1
ATOM 1422 N N . GLU B 1 85 ? 8.852 9.18 10.453 1 61.38 85 GLU B N 1
ATOM 1423 C CA . GLU B 1 85 ? 9.711 8.125 10.992 1 61.38 85 GLU B CA 1
ATOM 1424 C C . GLU B 1 85 ? 8.984 7.297 12.039 1 61.38 85 GLU B C 1
ATOM 1426 O O . GLU B 1 85 ? 8.148 7.82 12.789 1 61.38 85 GLU B O 1
#

Radius of gyration: 15.08 Å; Cα contacts (8 Å, |Δi|>4): 222; chains: 2; bounding box: 32×42×32 Å

Solvent-accessible surface area (backbone atoms only — not comparable to full-atom values): 9115 Å² total; per-residue (Å²): 126,80,77,51,78,81,68,64,74,38,77,38,50,67,39,43,21,51,48,33,46,48,50,30,52,41,47,75,75,42,51,85,69,42,68,39,74,45,35,56,53,27,31,48,30,33,20,53,27,48,70,41,46,45,57,53,25,58,74,69,70,42,95,63,64,65,76,56,57,38,45,43,55,57,50,50,24,49,52,41,15,37,64,42,128,125,82,76,52,75,82,68,65,75,39,78,39,49,67,39,42,21,52,49,32,45,48,50,31,52,41,47,75,74,41,52,86,70,43,67,39,73,44,34,56,52,26,31,48,29,34,20,52,26,48,71,42,45,46,56,52,25,58,75,67,71,42,96,62,65,64,75,55,56,39,46,43,57,56,51,49,23,49,52,42,14,37,63,41,128

Secondary structure (DSSP, 8-state):
----GGG----SHHHHHHHHHHHHHHHHH-GGG-S--SHHHHHHHHHHHHHHHHHHHHHTT----TTS--HHHHHHHHHHHHH--/----GGG----SHHHHHHHHHHHHHHHHH-GGG-S--SHHHHHHHHHHHHHHHHHHHHHTT----TTS--HHHHHHHHHHHHH--